Protein AF-A0A9D1UG58-F1 (afdb_monomer)

pLDDT: mean 73.65, std 13.48, range [44.19, 92.88]

Structure (mmCIF, N/CA/C/O backbone):
data_AF-A0A9D1UG58-F1
#
_entry.id   AF-A0A9D1UG58-F1
#
loop_
_atom_site.group_PDB
_atom_site.id
_atom_site.type_symbol
_atom_site.label_atom_id
_atom_site.label_alt_id
_atom_site.label_comp_id
_atom_site.label_asym_id
_atom_site.label_entity_id
_atom_site.label_seq_id
_atom_site.pdbx_PDB_ins_code
_atom_site.Cartn_x
_atom_site.Cartn_y
_atom_site.Cartn_z
_atom_site.occupancy
_atom_site.B_iso_or_equiv
_atom_site.auth_seq_id
_atom_site.auth_comp_id
_atom_site.auth_asym_id
_atom_site.auth_atom_id
_atom_site.pdbx_PDB_model_num
ATOM 1 N N . MET A 1 1 ? -10.961 -13.819 43.646 1.00 44.19 1 MET A N 1
ATOM 2 C CA . MET A 1 1 ? -10.555 -14.669 42.506 1.00 44.19 1 MET A CA 1
ATOM 3 C C . MET A 1 1 ? -10.889 -13.882 41.248 1.00 44.19 1 MET A C 1
ATOM 5 O O . MET A 1 1 ? -12.064 -13.662 41.007 1.00 44.19 1 MET A O 1
ATOM 9 N N . GLY A 1 2 ? -9.893 -13.309 40.565 1.00 60.78 2 GLY A N 1
ATOM 10 C CA . GLY A 1 2 ? -10.137 -12.389 39.446 1.00 60.78 2 GLY A CA 1
ATOM 11 C C . GLY A 1 2 ? -10.691 -13.125 38.230 1.00 60.78 2 GLY A C 1
ATOM 12 O O . GLY A 1 2 ? -10.093 -14.104 37.780 1.00 60.78 2 GLY A O 1
ATOM 13 N N . GLU A 1 3 ? -11.834 -12.678 37.718 1.00 66.69 3 GLU A N 1
ATOM 14 C CA . GLU A 1 3 ? -12.426 -13.211 36.495 1.00 66.69 3 GLU A CA 1
ATOM 15 C C . GLU A 1 3 ? -11.472 -12.988 35.313 1.00 66.69 3 GLU A C 1
ATOM 17 O O . GLU A 1 3 ? -11.067 -11.865 35.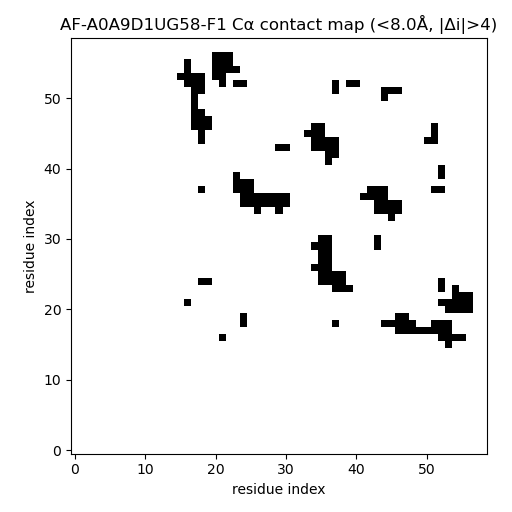008 1.00 66.69 3 GLU A O 1
ATOM 22 N N . LYS A 1 4 ? -11.084 -14.075 34.636 1.00 68.50 4 LYS A N 1
ATOM 23 C CA . LYS A 1 4 ? -10.296 -13.995 33.403 1.00 68.50 4 LYS A CA 1
ATOM 24 C C . LYS A 1 4 ? -11.217 -13.572 32.264 1.00 68.50 4 LYS A C 1
ATOM 26 O O . LYS A 1 4 ? -11.883 -14.409 31.655 1.00 68.50 4 LYS A O 1
ATOM 31 N N . VAL A 1 5 ? -11.233 -12.279 31.957 1.00 76.75 5 VAL A N 1
ATOM 32 C CA . VAL A 1 5 ? -11.908 -11.758 30.764 1.00 76.75 5 VAL A CA 1
ATOM 33 C C . VAL A 1 5 ? -11.210 -12.330 29.527 1.00 76.75 5 VAL A C 1
ATOM 35 O O . VAL A 1 5 ? -10.033 -12.066 29.280 1.00 76.75 5 VAL A O 1
ATOM 38 N N . LYS A 1 6 ? -11.925 -13.144 28.741 1.00 75.50 6 LYS A N 1
ATOM 39 C CA . LYS A 1 6 ? -11.441 -13.610 27.434 1.00 75.50 6 LYS A CA 1
ATOM 40 C C . LYS A 1 6 ? -11.467 -12.436 26.458 1.00 75.50 6 LYS A C 1
ATOM 42 O O . LYS A 1 6 ? -12.482 -12.182 25.814 1.00 75.50 6 LYS A O 1
ATOM 47 N N . VAL A 1 7 ? -10.342 -11.740 26.334 1.00 73.12 7 VAL A N 1
ATOM 48 C CA . VAL A 1 7 ? -10.129 -10.751 25.273 1.00 73.12 7 VAL A CA 1
ATOM 49 C C . VAL A 1 7 ? -10.026 -11.506 23.948 1.00 73.12 7 VAL A C 1
ATOM 51 O O . VAL A 1 7 ? -9.022 -12.157 23.663 1.00 73.12 7 VAL A O 1
ATOM 54 N N . LYS A 1 8 ? -11.092 -11.471 23.145 1.00 69.62 8 LYS A N 1
ATOM 55 C CA . LYS A 1 8 ? -11.052 -11.943 21.759 1.00 69.62 8 LYS A CA 1
ATOM 56 C C . LYS A 1 8 ? -10.476 -10.821 20.908 1.00 69.62 8 LYS A C 1
ATOM 58 O O . LYS A 1 8 ? -11.168 -9.841 20.656 1.00 69.62 8 LYS A O 1
ATOM 63 N N . ILE A 1 9 ? -9.224 -10.962 20.478 1.00 65.19 9 ILE A N 1
ATOM 64 C CA . ILE A 1 9 ? -8.675 -10.086 19.442 1.00 65.19 9 ILE A CA 1
ATOM 65 C C . ILE A 1 9 ? -9.312 -10.523 18.119 1.00 65.19 9 ILE A C 1
ATOM 67 O O . ILE A 1 9 ? -9.124 -11.675 17.717 1.00 65.19 9 ILE A O 1
ATOM 71 N N . PRO A 1 10 ? -10.103 -9.665 17.460 1.00 59.16 10 PRO A N 1
ATOM 72 C CA . PRO A 1 10 ? -10.706 -10.016 16.189 1.00 59.16 10 PRO A CA 1
ATOM 73 C C . PRO A 1 10 ? -9.604 -10.212 15.143 1.00 59.16 10 PRO A C 1
ATOM 75 O O . PRO A 1 10 ? -8.785 -9.322 14.894 1.00 59.16 10 PRO A O 1
ATOM 78 N N . ALA A 1 11 ? -9.567 -11.409 14.556 1.00 52.31 11 ALA A N 1
ATOM 79 C CA . ALA A 1 11 ? -8.654 -11.728 13.469 1.00 52.31 11 ALA A CA 1
ATOM 80 C C . ALA A 1 11 ? -8.946 -10.792 12.284 1.00 52.31 11 ALA A C 1
ATOM 82 O O . ALA A 1 11 ? -10.097 -10.642 11.886 1.00 52.31 11 ALA A O 1
ATOM 83 N N . GLY A 1 12 ? -7.912 -10.135 11.756 1.00 49.62 12 GLY A N 1
ATOM 84 C CA . GLY A 1 12 ? -8.024 -9.252 10.590 1.00 49.62 12 GLY A CA 1
ATOM 85 C C . GLY A 1 12 ? -8.223 -7.759 10.881 1.00 49.62 12 GLY A C 1
ATOM 86 O O . GLY A 1 12 ? -7.972 -6.961 9.992 1.00 49.62 12 GLY A O 1
ATOM 87 N N . ILE A 1 13 ? -8.583 -7.339 12.104 1.00 50.06 13 ILE A N 1
ATOM 88 C CA . ILE A 1 13 ? -8.806 -5.901 12.404 1.00 50.06 13 ILE A CA 1
ATOM 89 C C . ILE A 1 13 ? -7.493 -5.155 12.703 1.00 50.06 13 ILE A C 1
ATOM 91 O O . ILE A 1 13 ? -7.380 -3.958 12.459 1.00 50.06 13 ILE A O 1
ATOM 95 N N . PHE A 1 14 ? -6.474 -5.873 13.184 1.00 48.47 14 PHE A N 1
ATOM 96 C CA . PHE A 1 14 ? -5.128 -5.339 13.450 1.00 48.47 14 PHE A CA 1
ATOM 97 C C . PHE A 1 14 ? -4.081 -5.793 12.426 1.00 48.47 14 PHE A C 1
ATOM 99 O O . PHE A 1 14 ? -2.882 -5.575 12.609 1.00 48.47 14 PHE A O 1
ATOM 106 N N . CYS A 1 15 ? -4.512 -6.436 11.343 1.00 50.81 15 CYS A N 1
ATOM 107 C CA . CYS A 1 15 ? -3.646 -6.745 10.215 1.00 50.81 15 CYS A CA 1
ATOM 108 C C . CYS A 1 15 ? -3.567 -5.481 9.361 1.00 50.81 15 CYS A C 1
ATOM 110 O O . CYS A 1 15 ? -4.361 -5.318 8.443 1.00 50.81 15 CYS A O 1
ATOM 112 N N . GLY A 1 16 ? -2.681 -4.553 9.750 1.00 54.47 16 GLY A N 1
ATOM 113 C CA . GLY A 1 16 ? -2.436 -3.299 9.033 1.00 54.47 16 GLY A CA 1
ATOM 114 C C . GLY A 1 16 ? -2.405 -3.562 7.534 1.00 54.47 16 GLY A C 1
ATOM 115 O O . GLY A 1 16 ? -1.621 -4.396 7.089 1.00 54.47 16 GLY A O 1
ATOM 116 N N . GLY A 1 17 ? -3.346 -2.942 6.816 1.00 56.66 17 GLY A N 1
ATOM 117 C CA . GLY A 1 17 ? -3.627 -3.261 5.422 1.00 56.66 17 GLY A CA 1
ATOM 118 C C . GLY A 1 17 ? -2.345 -3.235 4.61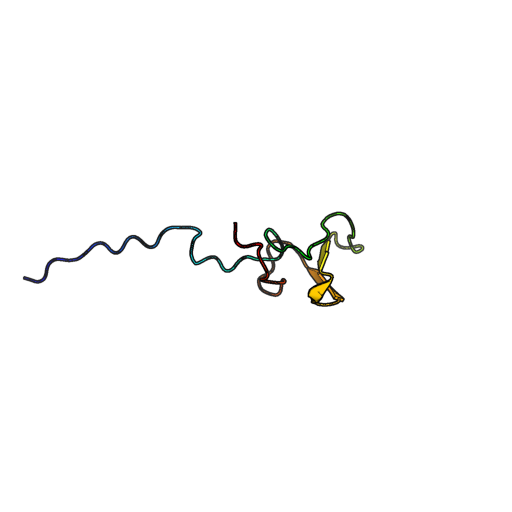7 1.00 56.66 17 GLY A C 1
ATOM 119 O O . GLY A 1 17 ? -1.650 -2.235 4.631 1.00 56.66 17 GLY A O 1
ATOM 120 N N . ASN A 1 18 ? -1.999 -4.335 3.964 1.00 65.38 18 ASN A N 1
ATOM 121 C CA . ASN A 1 18 ? -0.855 -4.346 3.065 1.00 65.38 18 ASN A CA 1
ATOM 122 C C . ASN A 1 18 ? -1.255 -3.731 1.712 1.00 65.38 18 ASN A C 1
ATOM 124 O O . ASN A 1 18 ? -2.389 -3.295 1.502 1.00 65.38 18 ASN A O 1
ATOM 128 N N . CYS A 1 19 ? -0.353 -3.826 0.732 1.00 66.12 19 CYS A N 1
ATOM 129 C CA . CYS A 1 19 ? -0.664 -3.545 -0.666 1.00 66.12 19 CYS A CA 1
ATOM 130 C C . CYS A 1 19 ? -1.891 -4.304 -1.216 1.00 66.12 19 CYS A C 1
ATOM 132 O O . CYS A 1 19 ? -2.486 -3.822 -2.172 1.00 66.12 19 CYS A O 1
ATOM 134 N N . SER A 1 20 ? -2.310 -5.432 -0.621 1.00 67.50 20 SER A N 1
ATOM 135 C CA . SER A 1 20 ? -3.552 -6.135 -1.000 1.00 67.50 20 SER A CA 1
ATOM 136 C C . SER A 1 20 ? -4.801 -5.253 -0.943 1.00 67.50 20 SER A C 1
ATOM 138 O O . SER A 1 20 ? -5.663 -5.371 -1.807 1.00 67.50 20 SER A O 1
ATOM 140 N N . ASP A 1 21 ? -4.879 -4.371 0.056 1.00 72.00 21 ASP A N 1
ATOM 141 C CA . ASP A 1 21 ? -6.043 -3.518 0.334 1.00 72.00 21 ASP A CA 1
ATOM 142 C C . ASP A 1 21 ? -5.742 -2.036 0.050 1.00 72.00 21 ASP A C 1
ATOM 144 O O . ASP A 1 21 ? -6.499 -1.134 0.421 1.00 72.00 21 ASP A O 1
ATOM 148 N N . CYS A 1 22 ? -4.605 -1.772 -0.594 1.00 77.38 22 CYS A N 1
ATOM 149 C CA . CYS A 1 22 ? -4.128 -0.433 -0.875 1.00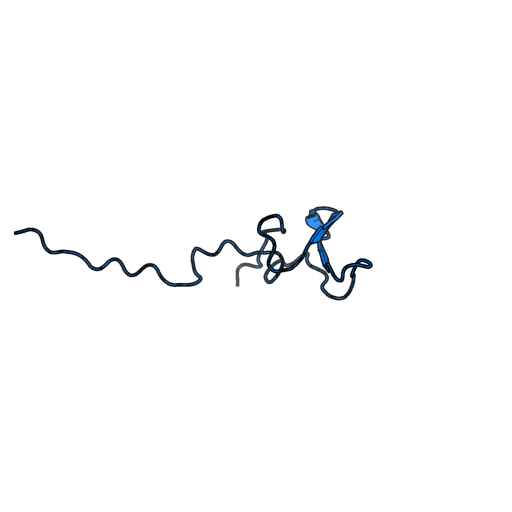 77.38 22 CYS A CA 1
ATOM 150 C C . CYS A 1 22 ? -4.809 0.159 -2.110 1.00 77.38 22 CYS A C 1
ATOM 152 O O . CYS A 1 22 ? -4.783 -0.419 -3.194 1.00 77.38 22 CYS A O 1
ATOM 154 N N . ILE A 1 23 ? -5.331 1.379 -1.977 1.00 81.38 23 ILE A N 1
ATOM 155 C CA . ILE A 1 23 ? -6.008 2.083 -3.081 1.00 81.38 23 ILE A CA 1
ATOM 156 C C . ILE A 1 23 ? -5.069 2.499 -4.216 1.00 81.38 23 ILE A C 1
ATOM 158 O O . ILE A 1 23 ? -5.526 2.765 -5.323 1.00 81.38 23 ILE A O 1
ATOM 162 N N . TYR A 1 24 ? -3.772 2.580 -3.930 1.00 81.31 24 TYR A N 1
ATOM 163 C CA . TYR A 1 24 ? -2.734 2.980 -4.877 1.00 81.31 24 TYR A CA 1
ATOM 164 C C . TYR A 1 24 ? -1.993 1.781 -5.474 1.00 81.31 24 TYR A C 1
ATOM 166 O O . TYR A 1 24 ? -1.010 1.975 -6.190 1.00 81.31 24 TYR A O 1
ATOM 174 N N . TYR A 1 25 ? -2.408 0.555 -5.141 1.00 85.31 25 TYR A N 1
ATOM 175 C CA . TYR A 1 25 ? -1.761 -0.653 -5.626 1.00 85.31 25 TYR A CA 1
ATOM 176 C C . TYR A 1 25 ? -2.343 -1.097 -6.966 1.00 85.31 25 TYR A C 1
ATOM 178 O O . TYR A 1 25 ? -3.547 -1.288 -7.127 1.00 85.31 25 TYR A O 1
ATOM 186 N N . GLU A 1 26 ? -1.458 -1.289 -7.934 1.00 88.44 26 GLU A N 1
ATOM 187 C CA . GLU A 1 26 ? -1.762 -1.629 -9.313 1.00 88.44 26 GLU A CA 1
ATOM 188 C C . GLU A 1 26 ? -1.309 -3.074 -9.588 1.00 88.44 26 GLU A C 1
ATOM 190 O O . GLU A 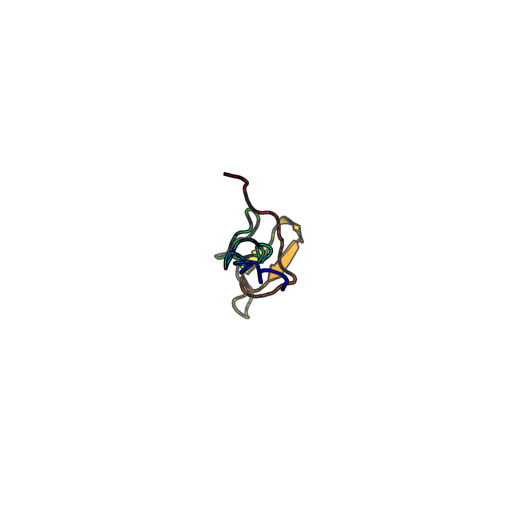1 26 ? -0.196 -3.310 -10.063 1.00 88.44 26 GLU A O 1
ATOM 195 N N . PRO A 1 27 ? -2.163 -4.089 -9.345 1.00 82.44 27 PRO A N 1
ATOM 196 C CA . PRO A 1 27 ? -1.769 -5.499 -9.435 1.00 82.44 27 PRO A CA 1
ATOM 197 C C . PRO A 1 27 ? -1.473 -5.969 -10.865 1.00 82.44 27 PRO A C 1
ATOM 199 O O . PRO A 1 27 ? -1.000 -7.091 -11.055 1.00 82.44 27 PRO A O 1
ATOM 202 N N . ARG A 1 28 ? -1.801 -5.156 -11.877 1.00 86.94 28 ARG A N 1
ATOM 203 C CA . ARG A 1 28 ? -1.516 -5.424 -13.295 1.00 86.94 28 ARG A CA 1
ATOM 204 C C . ARG A 1 28 ? -0.197 -4.813 -13.758 1.00 86.94 28 ARG A C 1
ATOM 206 O O . ARG A 1 28 ? 0.370 -5.308 -14.724 1.00 86.94 28 ARG A O 1
ATOM 213 N N . ASN A 1 29 ? 0.284 -3.777 -13.076 1.00 89.88 29 ASN A N 1
ATOM 214 C CA . ASN A 1 29 ? 1.577 -3.173 -13.351 1.00 89.88 29 ASN A CA 1
ATOM 215 C C . ASN A 1 29 ? 2.624 -3.938 -12.537 1.00 89.88 29 ASN A C 1
ATOM 217 O O . ASN A 1 29 ? 2.835 -3.646 -11.362 1.00 89.88 29 ASN A O 1
ATOM 221 N N . ARG A 1 30 ? 3.156 -5.016 -13.123 1.00 90.75 30 ARG A N 1
ATOM 222 C CA . ARG A 1 30 ? 4.064 -5.942 -12.440 1.00 90.75 30 ARG A CA 1
ATOM 223 C C . ARG A 1 30 ? 5.491 -5.785 -12.934 1.00 90.75 30 ARG A C 1
ATOM 225 O O . ARG A 1 30 ? 5.710 -5.648 -14.135 1.00 90.75 30 ARG A O 1
ATOM 232 N N . ASP A 1 31 ? 6.445 -5.899 -12.017 1.00 90.94 31 ASP A N 1
ATOM 233 C CA . ASP A 1 31 ? 7.847 -6.075 -12.384 1.00 90.94 31 ASP A CA 1
ATOM 234 C C . ASP A 1 31 ? 8.126 -7.504 -12.894 1.00 90.94 31 ASP A C 1
ATOM 236 O O . ASP A 1 31 ? 7.260 -8.385 -12.875 1.00 90.94 31 ASP A O 1
ATOM 240 N N . GLY A 1 32 ? 9.366 -7.758 -13.324 1.00 92.88 32 GLY A N 1
ATOM 241 C CA . GLY A 1 32 ? 9.797 -9.084 -13.788 1.00 92.88 32 GLY A CA 1
ATOM 242 C C . GLY A 1 32 ? 9.712 -10.193 -12.729 1.00 92.88 32 GLY A C 1
ATOM 243 O O . GLY A 1 32 ? 9.763 -11.367 -13.082 1.00 92.88 32 GLY A O 1
ATOM 244 N N . ASN A 1 33 ? 9.543 -9.841 -11.450 1.00 91.44 33 ASN A N 1
ATOM 245 C CA . ASN A 1 33 ? 9.376 -10.783 -10.346 1.00 91.44 33 ASN A CA 1
ATOM 246 C C . ASN A 1 33 ? 7.895 -11.009 -9.988 1.00 91.44 33 ASN A C 1
ATOM 248 O O . ASN A 1 33 ? 7.588 -11.832 -9.131 1.00 91.44 33 ASN A O 1
ATOM 252 N N . GLY A 1 34 ? 6.961 -10.302 -10.631 1.00 88.38 34 GLY A N 1
ATOM 253 C CA . GLY A 1 34 ? 5.528 -10.407 -10.360 1.00 88.38 34 GLY A CA 1
ATOM 254 C C . GLY A 1 34 ? 5.033 -9.523 -9.211 1.00 88.38 34 GLY A C 1
ATOM 255 O O . GLY A 1 34 ? 3.890 -9.689 -8.778 1.00 88.38 34 GLY A O 1
ATOM 256 N N . ARG A 1 35 ? 5.847 -8.581 -8.725 1.00 89.12 35 ARG A N 1
ATOM 257 C CA . ARG A 1 35 ? 5.441 -7.585 -7.724 1.00 89.12 35 ARG A CA 1
ATOM 258 C C . ARG A 1 35 ? 4.605 -6.503 -8.389 1.00 89.12 35 ARG A C 1
ATOM 260 O O . ARG A 1 35 ? 5.048 -5.922 -9.373 1.00 89.12 35 ARG A O 1
ATOM 267 N N . GLY A 1 36 ? 3.420 -6.216 -7.858 1.00 88.62 36 GLY A N 1
ATOM 268 C CA . GLY A 1 36 ? 2.592 -5.105 -8.331 1.00 88.62 36 GLY A CA 1
ATOM 269 C C . GLY A 1 36 ? 3.154 -3.743 -7.921 1.00 88.62 36 GLY A C 1
ATOM 270 O O . GLY A 1 36 ? 3.875 -3.622 -6.929 1.00 88.62 36 GLY A O 1
ATOM 271 N N . TYR A 1 37 ? 2.822 -2.712 -8.686 1.00 89.00 37 TYR A N 1
ATOM 272 C CA . TYR A 1 37 ? 3.296 -1.352 -8.467 1.00 89.00 37 TYR A CA 1
ATOM 273 C C . TYR A 1 37 ? 2.422 -0.611 -7.455 1.00 89.00 37 TYR A C 1
ATOM 275 O O . TYR A 1 37 ? 1.199 -0.687 -7.503 1.00 89.00 37 TYR A O 1
ATOM 283 N N . CYS A 1 38 ? 3.036 0.132 -6.541 1.00 87.38 38 CYS A N 1
ATOM 284 C CA . CYS A 1 38 ? 2.344 1.042 -5.642 1.00 87.38 38 CYS A CA 1
ATOM 285 C C . CYS A 1 38 ? 2.648 2.488 -6.037 1.00 87.38 38 CYS A C 1
ATOM 287 O O . CYS A 1 38 ? 3.748 2.983 -5.782 1.00 87.38 38 CYS A O 1
ATOM 289 N N . ASN A 1 39 ? 1.646 3.192 -6.562 1.00 86.25 39 ASN A N 1
ATOM 290 C CA . ASN A 1 39 ? 1.791 4.562 -7.054 1.00 86.25 39 ASN A CA 1
ATOM 291 C C . ASN A 1 39 ? 2.211 5.551 -5.949 1.00 86.25 39 ASN A C 1
ATOM 293 O O . ASN A 1 39 ? 3.071 6.397 -6.161 1.00 86.25 39 ASN A O 1
ATOM 297 N N . TYR A 1 40 ? 1.695 5.372 -4.727 1.00 83.44 40 TYR A N 1
ATOM 298 C CA . TYR A 1 40 ? 1.994 6.251 -3.587 1.00 83.44 40 TYR A CA 1
ATOM 299 C C . TYR A 1 40 ? 3.475 6.264 -3.173 1.00 83.44 40 TYR A C 1
ATOM 301 O O . TYR A 1 40 ? 3.995 7.301 -2.774 1.00 83.44 40 TYR A O 1
ATOM 309 N N . TYR A 1 41 ? 4.159 5.119 -3.266 1.00 82.00 41 TYR A N 1
ATOM 310 C CA . TYR A 1 41 ? 5.580 4.990 -2.915 1.00 82.00 41 TYR A CA 1
ATOM 311 C C . TYR A 1 41 ? 6.502 4.945 -4.135 1.00 82.00 41 TYR A C 1
ATOM 313 O O . TYR A 1 41 ? 7.720 4.940 -3.975 1.00 82.00 41 TYR A O 1
ATOM 321 N N . GLY A 1 42 ? 5.944 4.881 -5.345 1.00 88.00 42 GLY A N 1
ATOM 322 C CA . GLY A 1 42 ? 6.715 4.778 -6.577 1.00 88.00 42 GLY A CA 1
ATOM 323 C C . GLY A 1 42 ? 7.546 3.495 -6.690 1.00 88.00 42 GLY A C 1
ATOM 324 O O . GLY A 1 42 ? 8.604 3.515 -7.314 1.00 88.00 42 GLY A O 1
ATOM 325 N N . SER A 1 43 ? 7.109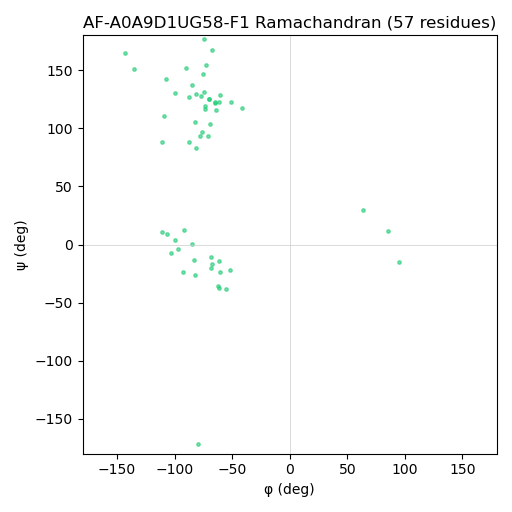 2.389 -6.079 1.00 88.62 43 SER A N 1
ATOM 326 C CA . SER A 1 43 ? 7.894 1.150 -5.982 1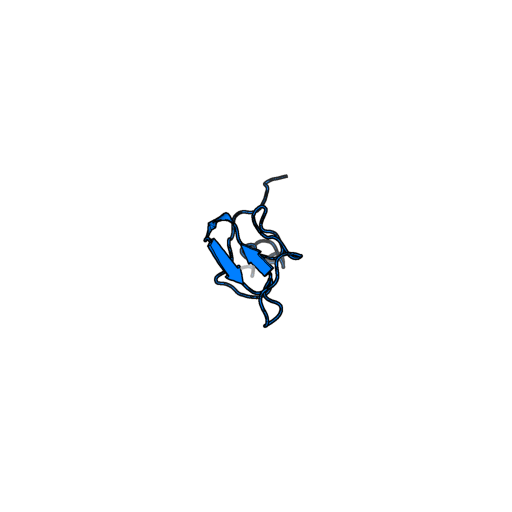.00 88.62 43 SER A CA 1
ATOM 327 C C . SER A 1 43 ? 7.024 -0.105 -6.108 1.00 88.62 43 SER A C 1
ATOM 329 O O . SER A 1 43 ? 5.798 -0.035 -6.010 1.00 88.62 43 SER A O 1
ATOM 331 N N . HIS A 1 44 ? 7.659 -1.254 -6.345 1.00 89.06 44 HIS A N 1
ATOM 332 C CA . HIS A 1 44 ? 6.990 -2.540 -6.540 1.00 89.06 44 HIS A CA 1
ATOM 333 C C . HIS A 1 44 ? 7.022 -3.387 -5.267 1.00 89.06 44 HIS A C 1
ATOM 335 O O . HIS A 1 44 ? 8.087 -3.618 -4.691 1.00 89.06 44 HIS A O 1
ATOM 341 N N . TYR A 1 45 ? 5.855 -3.901 -4.880 1.00 85.25 45 TYR A N 1
ATOM 342 C CA . TYR A 1 45 ? 5.663 -4.717 -3.684 1.00 85.25 45 TYR A CA 1
ATOM 343 C C . TYR A 1 45 ? 4.798 -5.940 -3.981 1.00 85.25 45 TYR A C 1
ATOM 345 O O . TYR A 1 45 ? 3.893 -5.910 -4.822 1.00 85.25 45 TYR A O 1
ATOM 353 N N . TYR A 1 46 ? 5.015 -7.017 -3.240 1.00 83.75 46 TYR A N 1
ATOM 354 C CA . TYR A 1 46 ? 4.027 -8.074 -3.120 1.00 83.75 46 TYR A CA 1
ATOM 355 C C . TYR A 1 46 ? 2.881 -7.634 -2.198 1.00 83.75 46 TYR A C 1
ATOM 357 O O . TYR A 1 46 ? 3.114 -6.958 -1.195 1.00 83.75 46 TYR A O 1
ATOM 365 N N . PRO A 1 47 ? 1.640 -8.083 -2.454 1.00 75.50 47 PRO A N 1
ATOM 366 C CA . PRO A 1 47 ? 0.507 -7.801 -1.569 1.00 75.50 47 PRO A CA 1
ATOM 367 C C . PRO A 1 47 ? 0.704 -8.358 -0.145 1.00 75.50 47 PRO A C 1
ATOM 369 O O . PRO A 1 47 ? 0.126 -7.868 0.820 1.00 75.50 47 PRO A O 1
ATOM 372 N N . SER A 1 48 ? 1.550 -9.378 0.010 1.00 75.38 48 SER A N 1
ATOM 373 C CA . SER A 1 48 ? 1.920 -9.976 1.295 1.00 75.38 48 SER A CA 1
ATOM 374 C C . SER A 1 48 ? 3.043 -9.235 2.032 1.00 75.38 48 SER A C 1
ATOM 376 O O . SER A 1 48 ? 3.259 -9.499 3.216 1.00 75.38 48 SER A O 1
ATOM 378 N N . GLU A 1 49 ? 3.762 -8.318 1.376 1.00 77.62 49 GLU A N 1
ATOM 379 C CA . GLU A 1 49 ? 4.859 -7.581 2.002 1.00 77.62 49 GLU A CA 1
ATOM 380 C C . GLU A 1 49 ? 4.331 -6.518 2.969 1.00 77.62 49 GLU A C 1
ATOM 382 O O . GLU A 1 49 ? 3.500 -5.677 2.629 1.00 77.62 49 GLU A O 1
ATOM 387 N N . ARG A 1 50 ? 4.896 -6.509 4.181 1.00 72.00 50 ARG A N 1
ATOM 388 C CA . ARG A 1 50 ? 4.604 -5.504 5.218 1.00 72.00 50 ARG A CA 1
ATOM 389 C C . ARG A 1 50 ? 5.101 -4.099 4.877 1.00 72.00 50 ARG A C 1
ATOM 391 O O . ARG A 1 50 ? 4.707 -3.146 5.535 1.00 72.00 50 ARG A O 1
ATOM 398 N N . GLN A 1 51 ? 6.003 -3.980 3.903 1.00 71.06 51 GLN A N 1
ATOM 399 C CA . GLN A 1 51 ? 6.559 -2.699 3.455 1.00 71.06 51 GLN A CA 1
ATOM 400 C C . GLN A 1 51 ? 5.672 -1.994 2.417 1.00 71.06 51 GLN A C 1
ATOM 402 O O . GLN A 1 51 ? 6.027 -0.917 1.946 1.00 71.06 51 GLN A O 1
ATOM 407 N N . GLY A 1 52 ? 4.538 -2.601 2.056 1.00 69.25 52 GLY A N 1
ATOM 408 C CA . GLY A 1 52 ? 3.566 -2.018 1.145 1.00 69.25 52 GLY A CA 1
ATOM 409 C C . GLY A 1 52 ? 2.847 -0.788 1.708 1.00 69.25 52 GLY A C 1
ATOM 410 O O . GLY A 1 52 ? 2.907 -0.480 2.897 1.00 69.25 52 GLY A O 1
ATOM 411 N N . CYS A 1 53 ? 2.142 -0.069 0.837 1.00 69.12 53 CYS A N 1
ATOM 412 C CA . CYS A 1 53 ? 1.330 1.080 1.228 1.00 69.12 53 CYS A CA 1
ATOM 413 C C . CYS A 1 53 ? 0.104 0.642 2.021 1.00 69.12 53 CYS A C 1
ATOM 415 O O . CYS A 1 53 ? -0.693 -0.164 1.556 1.00 69.12 53 CYS A O 1
ATOM 417 N N . LEU A 1 54 ? -0.035 1.214 3.219 1.00 69.56 54 LEU A N 1
ATOM 418 C CA . LEU A 1 54 ? -1.108 0.901 4.164 1.00 69.56 54 LEU A CA 1
ATOM 419 C C . LEU A 1 54 ? -2.334 1.817 3.998 1.00 69.56 54 LEU A C 1
ATOM 421 O O . LEU A 1 54 ? -3.210 1.867 4.863 1.00 69.56 54 LEU A O 1
ATOM 425 N N . SER A 1 55 ? -2.390 2.583 2.904 1.00 69.81 55 SER A N 1
ATOM 426 C CA . SER A 1 55 ? -3.524 3.447 2.581 1.00 69.81 55 SER A CA 1
ATOM 427 C C . SER A 1 55 ? -4.670 2.619 2.012 1.00 69.81 5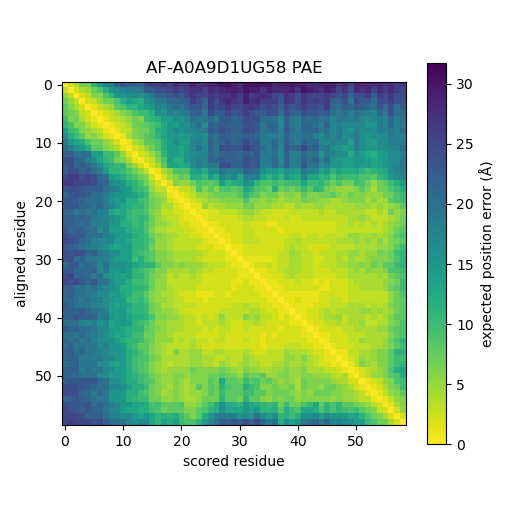5 SER A C 1
ATOM 429 O O . SER A 1 55 ? -4.744 2.378 0.808 1.00 69.81 55 SER A O 1
ATOM 431 N N . TYR A 1 56 ? -5.577 2.205 2.889 1.00 67.94 56 TYR A N 1
ATOM 432 C CA . TYR A 1 56 ? -6.844 1.586 2.517 1.00 67.94 56 TYR A CA 1
ATOM 433 C C . TYR A 1 56 ? -7.937 2.648 2.343 1.00 67.94 56 TYR A C 1
ATOM 435 O O . TYR A 1 56 ? -7.912 3.709 2.975 1.00 67.94 56 TYR A O 1
ATOM 443 N N . LYS A 1 57 ? -8.931 2.366 1.494 1.00 57.59 57 LYS A N 1
ATOM 444 C CA . LYS A 1 57 ? -10.134 3.200 1.414 1.00 57.59 57 LYS A CA 1
ATOM 445 C C . LYS A 1 57 ? -10.963 2.915 2.662 1.00 57.59 57 LYS A C 1
ATOM 447 O O . LYS A 1 57 ? -11.380 1.776 2.859 1.00 57.59 57 LYS A O 1
ATOM 452 N N . ARG A 1 58 ? -11.212 3.922 3.503 1.00 55.16 58 ARG A N 1
ATOM 453 C CA . ARG A 1 58 ? -12.289 3.806 4.496 1.00 55.16 58 ARG A CA 1
ATOM 454 C C . ARG A 1 58 ? -13.608 3.707 3.730 1.00 55.16 58 ARG A C 1
ATOM 456 O O . ARG A 1 58 ? -13.871 4.556 2.877 1.00 55.16 58 ARG A O 1
ATOM 463 N N . ILE A 1 59 ? -14.338 2.626 3.984 1.00 54.22 59 ILE A N 1
ATOM 464 C CA . ILE A 1 59 ? -15.700 2.396 3.494 1.00 54.22 59 ILE A CA 1
ATOM 465 C C . ILE A 1 59 ? -16.640 3.306 4.281 1.00 54.22 59 ILE A C 1
ATOM 467 O O . ILE A 1 59 ? -16.424 3.418 5.511 1.00 54.22 59 ILE A O 1
#

Organism: NCBI:txid2838571

Sequence (59 aa):
MGEKVKVKIPAGIFCGGNCSDCIYYEPRNRDGNGRGYCNYYGSHYYPSERQGCLSYKRI

Secondary structure (DSSP, 8-state):
--------PPTTTSS---GGGBTTEEEEEE-TT-PEEETTTTEEE-TT-TTS---BPP-

Solvent-accessible surface area (backbone atoms only — not comparable to full-atom values): 3770 Å² total; per-residue (Å²): 134,85,82,81,76,81,80,78,77,65,85,70,79,80,57,74,43,24,27,72,52,17,74,51,42,36,80,82,53,50,52,100,87,66,24,18,29,28,66,87,77,72,46,68,34,43,50,86,35,87,86,29,55,60,56,52,74,85,131

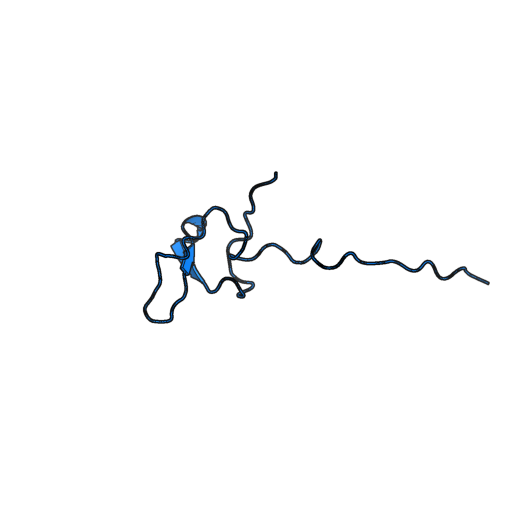Radius of gyration: 16.29 Å; Cα contacts (8 Å, |Δi|>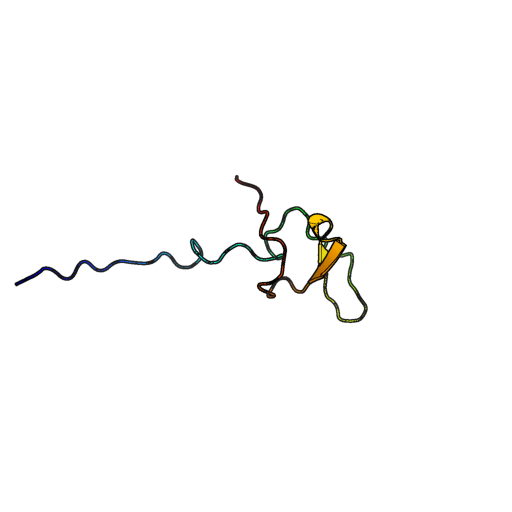4): 91; chains: 1; bounding box: 26×21×56 Å

Foldseek 3Di:
DDDDPPPDDDPPPPPQQFLVQAPQWAQPCADPVSFTARPVVRDGHHSPDPPGDSHHDDD

Mean predicted aligned error: 10.52 Å